Protein AF-A0AA41XS05-F1 (afdb_monomer_lite)

Secondary structure (DSSP, 8-state):
--HHHHHHHHHHHHHTTTTSGGGTTS-HHHHHHHHHHHTT-HHHHS-HHHHHHHHHHHHHHHT-

Radius of gyration: 10.76 Å; chains: 1; bounding box: 23×24×28 Å

Sequence (64 aa):
MSDADVDDLACEFLRSGYLGPIYAGWSPDRRLDAFLRRSGFSRVADDGDLSTMVLDRILTRHSG

Structure (mmCIF, N/CA/C/O backbone):
data_AF-A0AA41XS05-F1
#
_entry.id   AF-A0AA41XS05-F1
#
loop_
_atom_site.group_PDB
_atom_site.id
_atom_site.type_symbol
_atom_site.label_atom_id
_atom_site.label_alt_id
_atom_site.label_comp_id
_atom_site.label_asym_id
_atom_site.label_entity_id
_atom_site.label_seq_id
_atom_site.pdbx_PDB_ins_code
_atom_site.Cartn_x
_atom_site.Cartn_y
_atom_site.Cartn_z
_atom_site.occupancy
_atom_site.B_iso_or_equiv
_atom_site.auth_seq_id
_atom_site.auth_comp_id
_atom_site.auth_asym_id
_atom_site.auth_atom_id
_atom_site.pdbx_PDB_model_num
ATOM 1 N N . MET A 1 1 ? 10.008 1.819 -11.813 1.00 79.25 1 MET A N 1
ATOM 2 C CA . MET A 1 1 ? 8.542 1.878 -11.974 1.00 79.25 1 MET A CA 1
ATOM 3 C C . MET A 1 1 ? 8.187 3.279 -12.418 1.00 79.25 1 MET A C 1
ATOM 5 O O . MET A 1 1 ? 8.856 4.210 -1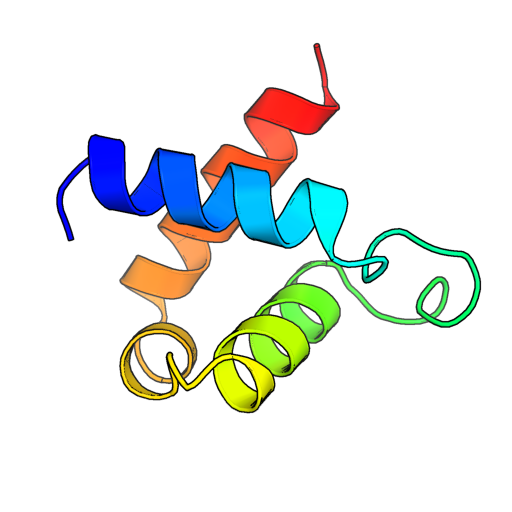1.985 1.00 79.25 1 MET A O 1
ATOM 9 N N . SER A 1 2 ? 7.214 3.416 -13.307 1.00 93.12 2 SER A N 1
ATOM 10 C CA . SER A 1 2 ? 6.603 4.703 -13.636 1.00 93.12 2 SER A CA 1
ATOM 11 C C . SER A 1 2 ? 5.560 5.093 -12.583 1.00 93.12 2 SER A C 1
ATOM 13 O O . SER A 1 2 ? 5.111 4.250 -11.807 1.00 93.12 2 SER A O 1
ATOM 15 N N . ASP A 1 3 ? 5.136 6.357 -12.582 1.00 92.69 3 ASP A N 1
ATOM 16 C CA . ASP A 1 3 ? 4.059 6.841 -11.710 1.00 92.69 3 ASP A CA 1
ATOM 17 C C . ASP A 1 3 ? 2.734 6.095 -11.908 1.00 92.69 3 ASP A C 1
ATOM 19 O O . ASP A 1 3 ? 1.994 5.914 -10.941 1.00 92.69 3 ASP A O 1
ATOM 23 N N . ALA A 1 4 ? 2.454 5.649 -13.137 1.00 94.56 4 ALA A N 1
ATOM 24 C CA . ALA A 1 4 ? 1.285 4.836 -13.457 1.00 94.56 4 ALA A CA 1
ATOM 25 C C . ALA A 1 4 ? 1.400 3.429 -12.852 1.00 94.56 4 ALA A C 1
ATOM 27 O O . ALA A 1 4 ? 0.450 2.958 -12.238 1.00 94.56 4 ALA A O 1
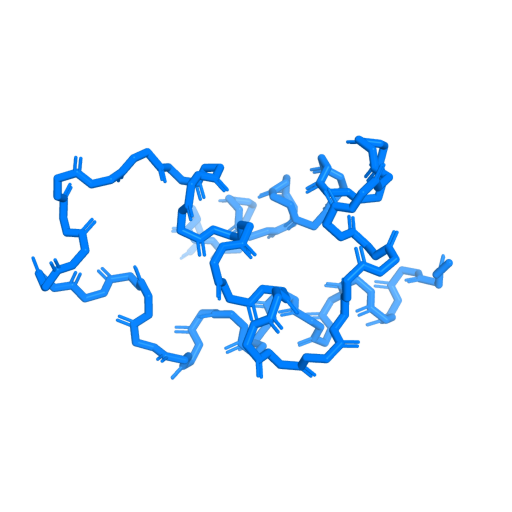ATOM 28 N N . ASP A 1 5 ? 2.585 2.805 -12.922 1.00 94.06 5 ASP A N 1
ATOM 29 C CA . ASP A 1 5 ? 2.813 1.488 -12.305 1.00 94.06 5 ASP A CA 1
ATOM 30 C C . ASP A 1 5 ? 2.632 1.545 -10.779 1.00 94.06 5 ASP A C 1
ATOM 32 O O . ASP A 1 5 ? 2.087 0.624 -10.172 1.00 94.06 5 ASP A O 1
ATOM 36 N N . VAL A 1 6 ? 3.090 2.632 -10.142 1.00 94.88 6 VAL A N 1
ATOM 37 C CA . VAL A 1 6 ? 2.887 2.869 -8.701 1.00 94.88 6 VAL A CA 1
ATOM 38 C C . VAL A 1 6 ? 1.398 3.035 -8.388 1.00 94.88 6 VAL A C 1
ATOM 40 O O . VAL A 1 6 ? 0.917 2.510 -7.384 1.00 94.88 6 VAL A O 1
ATOM 43 N N . ASP A 1 7 ? 0.661 3.737 -9.249 1.00 95.56 7 ASP A N 1
ATOM 44 C CA . ASP A 1 7 ? -0.777 3.953 -9.096 1.00 95.56 7 ASP A CA 1
ATOM 45 C C . ASP A 1 7 ? -1.595 2.676 -9.216 1.00 95.56 7 ASP A C 1
ATOM 47 O O . ASP A 1 7 ? -2.457 2.416 -8.369 1.00 95.56 7 ASP A O 1
ATOM 51 N N . ASP A 1 8 ? -1.311 1.875 -10.236 1.00 95.62 8 ASP A N 1
ATOM 52 C CA . ASP A 1 8 ? -1.990 0.607 -10.464 1.00 95.62 8 ASP A CA 1
ATOM 53 C C . ASP A 1 8 ? -1.736 -0.345 -9.295 1.00 95.62 8 ASP A C 1
ATOM 55 O O . ASP A 1 8 ? -2.681 -0.903 -8.730 1.00 95.62 8 ASP A O 1
ATOM 59 N N . LEU A 1 9 ? -0.484 -0.436 -8.839 1.00 95.81 9 LEU A N 1
ATOM 60 C CA . LEU A 1 9 ? -0.107 -1.284 -7.713 1.00 95.81 9 LEU A CA 1
ATOM 61 C C . LEU A 1 9 ? -0.747 -0.827 -6.393 1.00 95.81 9 LEU A C 1
ATOM 63 O O . LEU A 1 9 ? -1.228 -1.655 -5.614 1.00 95.81 9 LEU A O 1
ATOM 67 N N . ALA A 1 10 ? -0.826 0.484 -6.150 1.00 95.94 10 ALA A N 1
ATOM 68 C CA . ALA A 1 10 ? -1.555 1.032 -5.009 1.00 95.94 10 ALA A CA 1
ATOM 69 C C . ALA A 1 10 ? -3.055 0.688 -5.086 1.00 95.94 10 ALA A C 1
ATOM 71 O O . ALA A 1 10 ? -3.652 0.271 -4.091 1.00 95.94 10 ALA A O 1
ATOM 72 N N . CYS A 1 11 ? -3.672 0.798 -6.266 1.00 95.56 11 CYS A N 1
ATOM 73 C CA . CYS A 1 11 ? -5.077 0.441 -6.471 1.00 95.56 11 CYS A CA 1
ATOM 74 C C . CYS A 1 11 ? -5.335 -1.064 -6.295 1.00 95.56 11 CYS A C 1
ATOM 76 O O . CYS A 1 11 ? -6.394 -1.462 -5.802 1.00 95.56 11 CYS A O 1
ATOM 78 N N . GLU A 1 12 ? -4.402 -1.924 -6.695 1.00 96.44 12 GLU A N 1
ATOM 79 C CA . GLU A 1 12 ? -4.464 -3.360 -6.413 1.00 96.44 12 GLU A CA 1
ATOM 80 C C . GLU A 1 12 ? -4.370 -3.645 -4.915 1.00 96.44 12 GLU A C 1
ATOM 82 O O . GLU A 1 12 ? -5.214 -4.372 -4.384 1.00 96.44 12 GLU A O 1
ATOM 87 N N . PHE A 1 13 ? -3.426 -3.014 -4.209 1.00 96.75 13 PHE A N 1
ATOM 88 C CA . PHE A 1 13 ? -3.299 -3.155 -2.760 1.00 96.75 13 PHE A CA 1
ATOM 89 C C . PHE A 1 13 ? -4.601 -2.779 -2.039 1.00 96.75 13 PHE A C 1
ATOM 91 O O . PHE A 1 13 ? -5.111 -3.567 -1.239 1.00 96.75 13 PHE A O 1
ATOM 98 N N . LEU A 1 14 ? -5.193 -1.628 -2.369 1.00 94.38 14 LEU A N 1
ATOM 99 C CA . LEU A 1 14 ? -6.448 -1.162 -1.766 1.00 94.38 14 LEU A CA 1
ATOM 100 C C . LEU A 1 14 ? -7.614 -2.151 -1.979 1.00 94.38 14 LEU A C 1
ATOM 102 O O . LEU A 1 14 ? 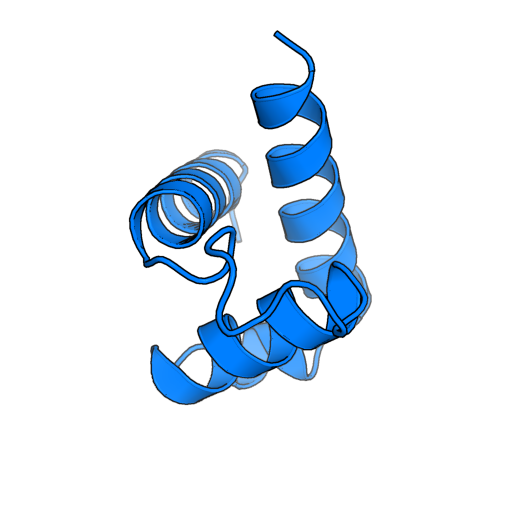-8.489 -2.262 -1.121 1.00 94.38 14 LEU A O 1
ATOM 106 N N . ARG A 1 15 ? -7.608 -2.914 -3.083 1.00 94.31 15 ARG A N 1
ATOM 107 C CA . ARG A 1 15 ? -8.635 -3.921 -3.421 1.00 94.31 15 ARG A CA 1
ATOM 108 C C . ARG A 1 15 ? -8.334 -5.332 -2.897 1.00 94.31 15 ARG A C 1
ATOM 110 O O . ARG A 1 15 ? -9.232 -6.166 -2.852 1.00 94.31 15 ARG A O 1
ATOM 117 N N . SER A 1 16 ? -7.098 -5.608 -2.484 1.00 92.12 16 SER A N 1
ATOM 118 C CA . SER A 1 16 ? -6.596 -6.955 -2.153 1.00 92.12 16 SER A CA 1
ATOM 119 C C . SER A 1 16 ? -7.052 -7.525 -0.797 1.00 92.12 16 SER A C 1
ATOM 121 O O . SER A 1 16 ? -6.766 -8.677 -0.475 1.00 92.12 16 SER A O 1
ATOM 123 N N . GLY A 1 17 ? -7.742 -6.733 0.029 1.00 93.62 17 GLY A N 1
ATOM 124 C CA . GLY A 1 17 ? -8.206 -7.146 1.360 1.00 93.62 17 GLY A CA 1
ATOM 125 C C . GLY A 1 17 ? -7.169 -6.997 2.481 1.00 93.62 17 GLY A C 1
ATOM 126 O O . GLY A 1 17 ? -7.492 -7.244 3.643 1.00 93.62 17 GLY A O 1
ATOM 127 N N . TYR A 1 18 ? -5.955 -6.524 2.180 1.00 94.62 18 TYR A N 1
ATOM 128 C CA . TYR A 1 18 ? -4.913 -6.239 3.178 1.00 94.62 18 TYR A CA 1
ATOM 129 C C . TYR A 1 18 ? -5.256 -5.061 4.109 1.00 94.62 18 TYR A C 1
ATOM 131 O O . TYR A 1 18 ? -4.688 -4.930 5.194 1.00 94.62 18 TYR A O 1
ATOM 139 N N . LEU A 1 19 ? -6.241 -4.237 3.744 1.00 89.62 19 LEU A N 1
ATOM 140 C CA . LEU A 1 19 ? -6.847 -3.246 4.640 1.00 89.62 19 LEU A CA 1
ATOM 141 C C . LEU A 1 19 ? -7.892 -3.835 5.599 1.00 89.62 19 LEU A C 1
ATOM 143 O O . LEU A 1 19 ? -8.318 -3.159 6.533 1.00 89.62 19 LEU A O 1
ATOM 147 N N . GLY A 1 20 ? -8.296 -5.088 5.388 1.00 91.38 20 GLY A N 1
ATOM 148 C CA . GLY A 1 20 ? -9.341 -5.747 6.157 1.00 91.38 20 GLY A CA 1
ATOM 149 C C . GLY A 1 20 ? -8.949 -6.075 7.606 1.00 91.38 20 GLY A C 1
ATOM 150 O O . GLY A 1 20 ? -7.770 -6.048 7.976 1.00 91.38 20 GLY A O 1
ATOM 151 N N . PRO A 1 21 ? -9.938 -6.463 8.433 1.00 93.94 21 PRO A N 1
ATOM 152 C CA . PRO A 1 21 ? -9.759 -6.677 9.871 1.00 93.94 21 PRO A CA 1
ATOM 153 C C . PRO A 1 21 ? -8.777 -7.806 10.209 1.00 93.94 21 PRO A C 1
ATOM 155 O O . PRO A 1 21 ? -8.139 -7.764 11.256 1.00 93.94 21 PRO A O 1
ATOM 158 N N . ILE A 1 22 ? -8.596 -8.778 9.306 1.00 95.81 22 ILE A N 1
ATOM 159 C CA . ILE A 1 22 ? -7.631 -9.882 9.458 1.00 95.81 22 ILE A CA 1
ATOM 160 C C . ILE A 1 22 ? -6.207 -9.348 9.670 1.00 95.81 22 ILE A C 1
ATOM 162 O O . ILE A 1 22 ? -5.430 -9.922 10.430 1.00 95.81 22 ILE A O 1
ATOM 166 N N . TYR A 1 23 ? -5.881 -8.224 9.032 1.00 95.44 23 TYR A N 1
ATOM 167 C CA . TYR A 1 23 ? -4.560 -7.610 9.086 1.00 95.44 23 TYR A CA 1
ATOM 168 C C . TYR A 1 23 ? -4.529 -6.357 9.970 1.00 95.44 23 TYR A C 1
ATOM 170 O O . TYR A 1 23 ? -3.528 -5.645 9.975 1.00 95.44 23 TYR A O 1
ATOM 178 N N . ALA A 1 24 ? -5.586 -6.083 10.747 1.00 92.88 24 ALA A N 1
ATOM 179 C CA . ALA A 1 24 ? -5.706 -4.867 11.556 1.00 92.88 24 ALA A CA 1
ATOM 180 C C . ALA A 1 24 ? -4.521 -4.654 12.517 1.00 92.88 24 ALA A C 1
ATOM 182 O O . ALA A 1 24 ? -4.089 -3.523 12.717 1.00 92.88 24 ALA A O 1
ATOM 183 N N . GLY A 1 25 ? -3.958 -5.739 13.060 1.00 96.31 25 GLY A N 1
ATOM 184 C CA . GLY A 1 25 ? -2.799 -5.696 13.960 1.00 96.31 25 GLY A CA 1
ATOM 185 C C . GLY A 1 25 ? -1.443 -5.499 13.271 1.00 96.31 25 GLY A C 1
ATOM 186 O O . GLY A 1 25 ? -0.417 -5.493 13.945 1.00 96.31 25 GLY A O 1
ATOM 187 N N . TRP A 1 26 ? -1.398 -5.407 11.941 1.00 96.81 26 TRP A N 1
ATOM 188 C CA . TRP A 1 26 ? -0.162 -5.179 11.191 1.00 96.81 26 TRP A CA 1
ATOM 189 C C . TRP A 1 26 ? -0.016 -3.697 10.849 1.00 96.81 26 TRP A C 1
ATOM 191 O O . TRP A 1 26 ? -1.004 -3.047 10.493 1.00 96.81 26 TRP A O 1
ATOM 201 N N . SER A 1 27 ? 1.221 -3.189 10.908 1.00 95.00 27 SER A N 1
ATOM 202 C CA . SER A 1 27 ? 1.551 -1.861 10.384 1.00 95.00 27 SER A CA 1
ATOM 203 C C . SER A 1 27 ? 1.276 -1.786 8.873 1.00 95.00 27 SER A C 1
ATOM 205 O O . SER A 1 27 ? 1.309 -2.826 8.203 1.00 95.00 27 SER A O 1
ATOM 207 N N . PRO A 1 28 ? 1.015 -0.588 8.317 1.00 93.81 28 PRO A N 1
ATOM 208 C CA . PRO A 1 28 ? 0.843 -0.3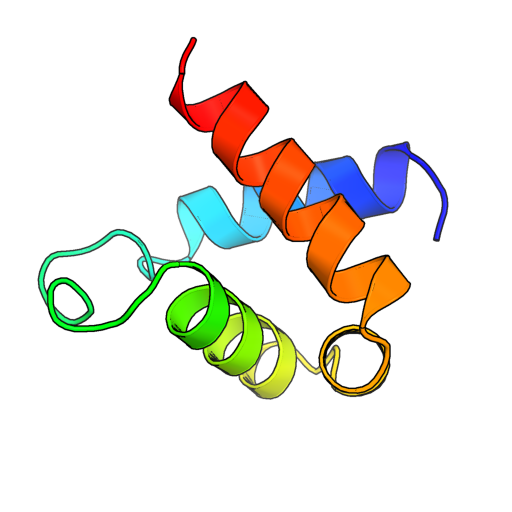98 6.876 1.00 93.81 28 PRO A CA 1
ATOM 209 C C . PRO A 1 28 ? 1.991 -0.993 6.052 1.00 93.81 28 PRO A C 1
ATOM 211 O O . PRO A 1 28 ? 1.733 -1.747 5.116 1.00 93.81 28 PRO A O 1
ATOM 214 N N . ASP A 1 29 ? 3.237 -0.774 6.473 1.00 94.94 29 ASP A N 1
ATOM 215 C CA . ASP A 1 29 ? 4.438 -1.318 5.829 1.00 94.94 29 ASP A CA 1
ATOM 216 C C . ASP A 1 29 ? 4.413 -2.845 5.769 1.00 94.94 29 ASP A C 1
ATOM 218 O O . ASP A 1 29 ? 4.657 -3.449 4.728 1.00 94.94 29 ASP A O 1
ATOM 222 N N . ARG A 1 30 ? 4.043 -3.497 6.879 1.00 96.44 30 ARG A N 1
ATOM 223 C CA . ARG A 1 30 ? 3.973 -4.960 6.951 1.00 96.44 30 ARG A CA 1
ATOM 224 C C . ARG A 1 30 ? 2.859 -5.520 6.070 1.00 96.44 30 ARG A C 1
ATOM 226 O O . ARG A 1 30 ? 3.005 -6.603 5.505 1.00 96.44 30 ARG A O 1
ATOM 233 N N . ARG A 1 31 ? 1.729 -4.814 5.969 1.00 97.19 31 ARG A N 1
ATOM 234 C CA . ARG A 1 31 ? 0.643 -5.193 5.054 1.00 97.19 31 ARG A CA 1
ATOM 235 C C . ARG A 1 31 ? 1.118 -5.093 3.609 1.00 97.19 31 ARG A C 1
ATOM 237 O O . ARG A 1 31 ? 0.865 -6.018 2.841 1.00 97.19 31 ARG A O 1
ATOM 244 N N . LEU A 1 32 ? 1.817 -4.011 3.270 1.00 96.94 32 LEU A N 1
ATOM 245 C CA . LEU A 1 32 ? 2.355 -3.785 1.935 1.00 96.94 32 LEU A CA 1
ATOM 246 C C . LEU A 1 32 ? 3.417 -4.830 1.562 1.00 96.94 32 LEU A C 1
ATOM 248 O O . LEU A 1 32 ? 3.275 -5.460 0.519 1.00 96.94 32 LEU A O 1
ATOM 252 N N . ASP A 1 33 ? 4.403 -5.104 2.422 1.00 97.38 33 ASP A N 1
ATOM 253 C CA . ASP A 1 33 ? 5.429 -6.138 2.181 1.00 97.38 33 ASP A CA 1
ATOM 254 C C . ASP A 1 33 ? 4.791 -7.509 1.901 1.00 97.38 33 ASP A C 1
ATOM 256 O O . ASP A 1 33 ? 5.088 -8.164 0.899 1.00 97.38 33 ASP A O 1
ATOM 260 N N . ALA A 1 34 ? 3.828 -7.914 2.730 1.00 97.38 34 ALA A N 1
ATOM 261 C CA . ALA A 1 34 ? 3.148 -9.189 2.556 1.00 97.38 34 ALA A CA 1
ATOM 262 C C . ALA A 1 34 ? 2.265 -9.242 1.300 1.00 97.38 34 ALA A C 1
ATOM 264 O O . ALA A 1 34 ? 2.062 -10.328 0.752 1.00 97.38 34 ALA A O 1
ATOM 265 N N . PHE A 1 35 ? 1.710 -8.117 0.848 1.00 97.81 35 PHE A N 1
ATOM 266 C CA . PHE A 1 35 ? 1.022 -8.035 -0.440 1.00 97.81 35 PHE A CA 1
ATOM 267 C C . PHE A 1 35 ? 2.018 -8.188 -1.592 1.00 97.81 35 PHE A C 1
ATOM 269 O O . PHE A 1 35 ? 1.859 -9.090 -2.411 1.00 97.81 35 PHE A O 1
ATOM 276 N N . LEU A 1 36 ? 3.085 -7.387 -1.608 1.00 97.44 36 LEU A N 1
ATOM 277 C CA . LEU A 1 36 ? 4.094 -7.392 -2.668 1.00 97.44 36 LEU A CA 1
ATOM 278 C C . LEU A 1 36 ? 4.716 -8.780 -2.847 1.00 97.44 36 LEU A C 1
ATOM 280 O O . LEU A 1 36 ? 4.802 -9.282 -3.967 1.00 97.44 36 LEU A O 1
ATOM 284 N N . ARG A 1 37 ? 5.073 -9.452 -1.746 1.00 97.25 37 ARG A N 1
ATOM 285 C CA . ARG A 1 37 ? 5.646 -10.806 -1.794 1.00 97.25 37 ARG A CA 1
ATOM 286 C C . ARG A 1 37 ? 4.662 -11.848 -2.324 1.00 97.25 37 ARG A C 1
ATOM 288 O O . ARG A 1 37 ? 5.073 -12.717 -3.088 1.00 97.25 37 ARG A O 1
ATOM 295 N N . ARG A 1 38 ? 3.376 -11.777 -1.958 1.00 96.25 38 ARG A N 1
ATOM 296 C CA . ARG A 1 38 ? 2.362 -12.734 -2.445 1.00 96.25 38 ARG A CA 1
ATOM 297 C C . ARG A 1 38 ? 1.941 -12.481 -3.891 1.00 96.25 38 ARG A C 1
ATOM 299 O O . ARG A 1 38 ? 1.609 -13.436 -4.583 1.00 96.25 38 ARG A O 1
ATOM 306 N N . SER A 1 39 ? 1.998 -11.233 -4.342 1.00 94.75 39 SER A N 1
ATOM 307 C CA . SER A 1 39 ? 1.658 -10.832 -5.711 1.00 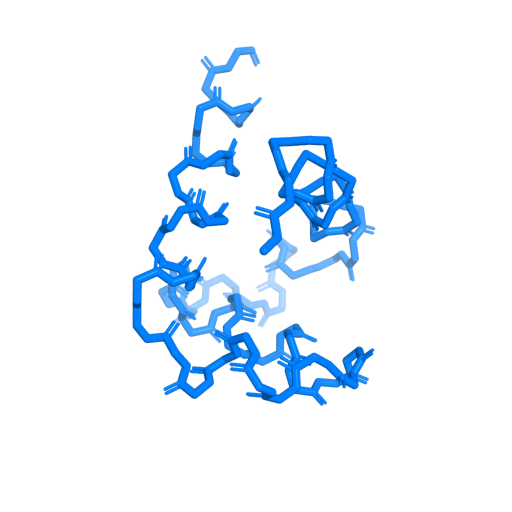94.75 39 SER A CA 1
ATOM 308 C C . SER A 1 39 ? 2.830 -10.969 -6.696 1.00 94.75 39 SER A C 1
ATOM 310 O O . SER A 1 39 ? 2.682 -10.646 -7.868 1.00 94.75 39 SER A O 1
ATOM 312 N N . GLY A 1 40 ? 3.996 -11.460 -6.253 1.00 95.81 40 GLY A N 1
ATOM 313 C CA . GLY A 1 40 ? 5.169 -11.678 -7.112 1.00 95.81 40 GLY A CA 1
ATOM 314 C C . GLY A 1 40 ? 6.061 -10.446 -7.313 1.00 95.81 40 GLY A C 1
ATOM 315 O O . GLY A 1 40 ? 7.029 -10.504 -8.067 1.00 95.81 40 GLY A O 1
ATOM 316 N N . PHE A 1 41 ? 5.801 -9.352 -6.598 1.00 95.50 41 PHE A N 1
ATOM 317 C CA . PHE A 1 41 ? 6.584 -8.115 -6.627 1.00 95.50 41 PHE A CA 1
ATOM 318 C C . PHE A 1 41 ? 7.693 -8.104 -5.565 1.00 95.50 41 PHE A C 1
ATOM 320 O O . PHE A 1 41 ? 7.930 -7.088 -4.913 1.00 95.50 41 PHE A O 1
ATOM 327 N N . SER A 1 42 ? 8.403 -9.223 -5.375 1.00 95.44 42 SER A N 1
ATOM 328 C CA . SER A 1 42 ? 9.477 -9.320 -4.370 1.00 95.44 42 SER A CA 1
ATOM 329 C C . SER A 1 42 ? 10.554 -8.253 -4.560 1.00 95.44 42 SER A C 1
ATOM 331 O O . SER A 1 42 ? 10.984 -7.648 -3.591 1.00 95.44 42 SER A O 1
ATOM 333 N N . ARG A 1 43 ? 10.901 -7.925 -5.811 1.00 94.62 43 ARG A N 1
ATOM 334 C CA . ARG A 1 43 ? 11.850 -6.848 -6.124 1.00 94.62 43 ARG A CA 1
ATOM 335 C C . ARG A 1 43 ? 11.400 -5.473 -5.610 1.00 94.62 43 ARG A C 1
ATOM 337 O O . ARG A 1 43 ? 12.248 -4.665 -5.273 1.00 94.62 43 ARG A O 1
ATOM 344 N N . VAL A 1 44 ? 10.094 -5.210 -5.572 1.00 95.50 44 VAL A N 1
ATOM 345 C CA . VAL A 1 44 ? 9.532 -3.963 -5.023 1.00 95.50 44 VAL A CA 1
ATOM 346 C C . VAL A 1 44 ? 9.537 -4.009 -3.496 1.00 95.50 44 VAL A C 1
ATOM 348 O O . VAL A 1 44 ? 9.790 -2.997 -2.863 1.00 95.50 44 VAL A O 1
ATOM 351 N N . ALA A 1 45 ? 9.291 -5.181 -2.901 1.00 96.50 45 ALA A N 1
ATOM 352 C CA . ALA A 1 45 ? 9.365 -5.366 -1.451 1.00 96.50 45 ALA A CA 1
ATOM 353 C C . ALA A 1 45 ? 10.798 -5.235 -0.908 1.00 96.50 45 ALA A C 1
ATOM 355 O O . ALA A 1 45 ? 10.996 -4.775 0.211 1.00 96.50 45 ALA A O 1
ATOM 356 N N . ASP A 1 46 ? 11.788 -5.658 -1.694 1.00 97.00 46 ASP A N 1
ATOM 357 C CA . ASP A 1 46 ? 13.200 -5.632 -1.310 1.00 97.00 46 ASP A CA 1
ATOM 358 C C . ASP A 1 46 ? 13.868 -4.266 -1.596 1.00 97.00 46 ASP A C 1
ATOM 360 O O . ASP A 1 46 ? 14.988 -4.021 -1.148 1.00 97.00 46 ASP A O 1
ATOM 364 N N . ASP A 1 47 ? 13.190 -3.371 -2.321 1.00 96.31 47 ASP A N 1
ATOM 365 C CA . ASP A 1 47 ? 13.645 -2.014 -2.635 1.00 96.31 47 ASP A CA 1
ATOM 366 C C . ASP A 1 47 ? 12.876 -0.996 -1.779 1.00 96.31 47 ASP A C 1
ATOM 368 O O . ASP A 1 47 ? 11.711 -0.688 -2.039 1.00 96.31 47 ASP A O 1
ATOM 372 N N . GLY A 1 48 ? 13.544 -0.481 -0.742 1.00 93.75 48 GLY A N 1
ATOM 373 C CA . GLY A 1 48 ? 12.945 0.420 0.24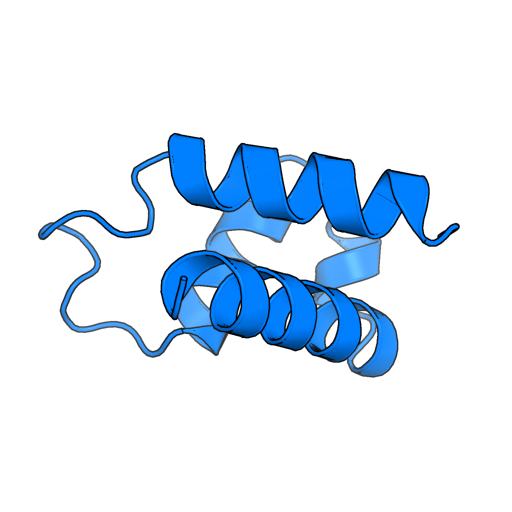7 1.00 93.75 48 GLY A CA 1
ATOM 374 C C . GLY A 1 48 ? 12.384 1.720 -0.340 1.00 93.75 48 GLY A C 1
ATOM 375 O O . GLY A 1 48 ? 11.377 2.237 0.154 1.00 93.75 48 GLY A O 1
ATOM 376 N N . ASP A 1 49 ? 12.984 2.230 -1.416 1.00 95.38 49 ASP A N 1
ATOM 377 C CA . ASP A 1 49 ? 12.526 3.457 -2.069 1.00 95.38 49 ASP A CA 1
ATOM 378 C C . ASP A 1 49 ? 11.249 3.179 -2.869 1.00 95.38 49 ASP A C 1
ATOM 380 O O . ASP A 1 49 ? 10.266 3.920 -2.766 1.00 95.38 49 ASP A O 1
ATOM 384 N N . LEU A 1 50 ? 11.218 2.066 -3.613 1.00 95.44 50 LEU A N 1
ATOM 385 C CA . LEU A 1 50 ? 10.011 1.639 -4.326 1.00 95.44 50 LEU A CA 1
ATOM 386 C C . LEU A 1 50 ? 8.869 1.316 -3.356 1.00 95.44 50 LEU A C 1
ATOM 388 O O . LEU A 1 50 ? 7.732 1.730 -3.601 1.00 95.44 50 LEU A O 1
ATOM 392 N N . SER A 1 51 ? 9.149 0.623 -2.249 1.00 94.69 51 SER A N 1
ATOM 393 C CA . SER A 1 51 ? 8.128 0.318 -1.244 1.00 94.69 51 SER A CA 1
ATOM 394 C C . SER A 1 51 ? 7.564 1.585 -0.601 1.00 94.69 51 SER A C 1
ATOM 396 O O . SER A 1 51 ? 6.351 1.678 -0.406 1.00 94.69 51 SER A O 1
ATOM 398 N N . THR A 1 52 ? 8.417 2.581 -0.336 1.00 95.56 52 THR A N 1
ATOM 399 C CA . THR A 1 52 ? 7.998 3.871 0.233 1.00 95.56 52 THR A CA 1
ATOM 400 C C . THR A 1 52 ? 7.104 4.636 -0.739 1.00 95.56 52 THR A C 1
ATOM 402 O O . THR A 1 52 ? 6.026 5.077 -0.353 1.00 95.56 52 THR A O 1
ATOM 405 N N . MET A 1 53 ? 7.470 4.708 -2.025 1.00 96.00 53 MET A N 1
ATOM 406 C CA . MET A 1 53 ? 6.640 5.377 -3.037 1.00 96.00 53 MET A CA 1
ATOM 407 C C . MET A 1 53 ? 5.240 4.760 -3.165 1.00 96.00 53 MET A C 1
ATOM 409 O O . MET A 1 53 ? 4.249 5.483 -3.291 1.00 96.00 53 MET A O 1
ATOM 413 N N . VAL A 1 54 ? 5.138 3.429 -3.117 1.00 95.81 54 VAL A N 1
ATOM 414 C CA . VAL A 1 54 ? 3.842 2.734 -3.162 1.00 95.81 54 VAL A CA 1
ATOM 415 C C . VAL A 1 54 ? 3.033 3.010 -1.895 1.00 95.81 54 VAL A C 1
ATOM 417 O O . VAL A 1 54 ? 1.833 3.279 -1.986 1.00 95.81 54 VAL A O 1
ATOM 420 N N . LEU A 1 55 ? 3.674 2.993 -0.723 1.00 95.06 55 LEU A N 1
ATOM 421 C CA . LEU A 1 55 ? 3.013 3.286 0.546 1.00 95.06 55 LEU A CA 1
ATOM 422 C C . LEU A 1 55 ? 2.471 4.719 0.593 1.00 95.06 55 LEU A C 1
ATOM 424 O O . LEU A 1 55 ? 1.299 4.915 0.921 1.00 95.06 55 LEU A O 1
ATOM 428 N N . ASP A 1 56 ? 3.273 5.702 0.193 1.00 95.56 56 ASP A N 1
ATOM 429 C CA . ASP A 1 56 ? 2.858 7.105 0.123 1.00 95.56 56 ASP A CA 1
ATOM 430 C C . ASP A 1 56 ? 1.660 7.280 -0.817 1.00 95.56 56 ASP A C 1
ATOM 432 O O . ASP A 1 56 ? 0.700 7.999 -0.504 1.00 95.56 56 ASP A O 1
ATOM 436 N N . ARG A 1 57 ? 1.656 6.569 -1.953 1.00 95.56 57 ARG A N 1
ATOM 437 C CA . ARG A 1 57 ? 0.539 6.608 -2.903 1.00 95.56 57 ARG A CA 1
ATOM 438 C C . ARG A 1 57 ? -0.734 5.983 -2.329 1.00 95.56 57 ARG A C 1
ATOM 440 O O . ARG A 1 57 ? -1.817 6.537 -2.531 1.00 95.56 57 ARG A O 1
ATOM 447 N N . ILE A 1 58 ? -0.619 4.880 -1.587 1.00 93.94 58 ILE A N 1
ATOM 448 C CA . ILE A 1 58 ? -1.738 4.249 -0.869 1.00 93.94 58 ILE A CA 1
ATOM 449 C C . ILE A 1 58 ? -2.326 5.216 0.164 1.00 93.94 58 ILE A C 1
ATOM 451 O O . ILE A 1 58 ? -3.539 5.424 0.181 1.00 93.94 58 ILE A O 1
ATOM 455 N N . LEU A 1 59 ? -1.484 5.830 1.001 1.00 91.31 59 LEU A N 1
ATOM 456 C CA . LEU A 1 59 ? -1.920 6.749 2.058 1.00 91.31 59 LEU A CA 1
ATOM 457 C C . LEU A 1 59 ? -2.584 8.006 1.488 1.00 91.31 59 LEU A C 1
ATOM 459 O O . LEU A 1 59 ? -3.630 8.430 1.985 1.00 91.31 59 LEU A O 1
ATOM 463 N N . THR A 1 60 ? -2.032 8.552 0.403 1.00 92.25 60 THR A N 1
ATOM 464 C CA . THR A 1 60 ? -2.624 9.691 -0.314 1.00 92.25 60 THR A CA 1
ATOM 465 C C . THR A 1 60 ? -4.025 9.358 -0.829 1.00 92.25 60 THR A C 1
ATOM 467 O O . THR A 1 60 ? -4.947 10.152 -0.664 1.00 92.25 60 THR A O 1
ATOM 470 N N . ARG A 1 61 ? -4.218 8.164 -1.404 1.00 82.12 61 ARG A N 1
ATOM 471 C CA . ARG A 1 61 ? -5.519 7.719 -1.936 1.00 82.12 61 ARG A CA 1
ATOM 472 C C . ARG A 1 61 ? -6.530 7.340 -0.855 1.00 82.12 61 ARG A C 1
ATOM 474 O O . ARG A 1 61 ? -7.724 7.454 -1.087 1.00 82.12 61 ARG A O 1
ATOM 481 N N . HIS A 1 62 ? -6.068 6.881 0.304 1.00 75.31 62 HIS A N 1
ATOM 482 C CA . HIS A 1 62 ? -6.937 6.496 1.419 1.00 75.31 62 HIS A CA 1
ATOM 483 C C . HIS A 1 62 ? -7.427 7.704 2.242 1.00 75.31 62 HIS A C 1
ATOM 485 O O . HIS A 1 62 ? -8.351 7.577 3.042 1.00 75.31 62 HIS A O 1
ATOM 491 N N . SER A 1 63 ? -6.794 8.867 2.079 1.00 71.00 63 SER A N 1
ATOM 492 C CA . SER A 1 63 ? -7.139 10.099 2.804 1.00 71.00 63 SER A CA 1
ATOM 493 C C . SER A 1 63 ? -8.148 10.989 2.058 1.00 71.00 63 SER A C 1
ATOM 495 O O . SER A 1 63 ? -8.473 12.067 2.557 1.00 71.00 63 SER A O 1
ATOM 497 N N . GLY A 1 64 ? -8.595 10.568 0.868 1.00 54.12 64 GLY A N 1
ATOM 498 C CA . GLY A 1 64 ? -9.544 11.279 0.003 1.00 54.12 64 GLY A CA 1
ATOM 499 C C . GLY A 1 64 ? -10.947 10.691 0.006 1.00 54.12 64 GLY A C 1
ATOM 500 O O . GLY A 1 64 ? -11.103 9.510 0.387 1.00 54.12 64 GLY A O 1
#

Foldseek 3Di:
DDPVVLLVLLVCLVVVCLPPPVNVVPDLLRSLLVVCVVVVNNVCSVDPVSSVSSSVSNVVVVVD

pLDDT: mean 93.34, std 6.89, range [54.12, 97.81]

Organism: NCBI:txid324058